Protein AF-A0A2N5AD88-F1 (afdb_monomer)

Structure (mmCIF, N/CA/C/O backbone):
data_AF-A0A2N5AD88-F1
#
_entry.id   AF-A0A2N5AD88-F1
#
loop_
_atom_site.group_PDB
_atom_site.id
_atom_site.type_symbol
_atom_site.label_atom_id
_atom_site.label_alt_id
_atom_site.label_comp_id
_atom_site.label_asym_id
_atom_site.label_entity_id
_atom_site.label_seq_id
_atom_site.pdbx_PDB_ins_code
_atom_site.Cartn_x
_atom_site.Cartn_y
_atom_site.Cartn_z
_atom_site.occupancy
_atom_site.B_iso_or_equiv
_atom_site.auth_seq_id
_atom_site.auth_comp_id
_atom_site.auth_asym_id
_atom_site.auth_atom_id
_atom_site.pdbx_PDB_model_num
ATOM 1 N N . MET A 1 1 ? -9.154 13.280 -7.289 1.00 49.81 1 MET A N 1
ATOM 2 C CA . MET A 1 1 ? -7.946 13.583 -8.086 1.00 49.81 1 MET A CA 1
ATOM 3 C C . MET A 1 1 ? -7.173 12.292 -8.218 1.00 49.81 1 MET A C 1
ATOM 5 O O . MET A 1 1 ? -6.791 11.738 -7.198 1.00 49.81 1 MET A O 1
ATOM 9 N N . THR A 1 2 ? -6.999 11.785 -9.432 1.00 59.09 2 THR A N 1
ATOM 10 C CA . THR A 1 2 ? -6.239 10.554 -9.664 1.00 59.09 2 THR A CA 1
ATOM 11 C C . THR A 1 2 ? -4.762 10.855 -9.426 1.00 59.09 2 THR A C 1
ATOM 13 O O . THR A 1 2 ? -4.194 11.715 -10.096 1.00 59.09 2 THR A O 1
ATOM 16 N N . PHE A 1 3 ? -4.153 10.227 -8.420 1.00 75.62 3 PHE A N 1
ATOM 17 C CA . PHE A 1 3 ? -2.727 10.398 -8.154 1.00 75.62 3 PHE A CA 1
ATOM 18 C C . PHE A 1 3 ? -1.922 9.635 -9.205 1.00 75.62 3 PHE A C 1
ATOM 20 O O . PHE A 1 3 ? -2.057 8.421 -9.319 1.00 75.62 3 PHE A O 1
ATOM 27 N N . THR A 1 4 ? -1.060 10.333 -9.940 1.00 89.75 4 THR A N 1
ATOM 28 C CA . THR A 1 4 ? -0.047 9.681 -10.776 1.00 89.75 4 THR A CA 1
ATOM 29 C C . THR A 1 4 ? 1.134 9.288 -9.897 1.00 89.75 4 THR A C 1
ATOM 31 O O . THR A 1 4 ? 1.719 10.142 -9.221 1.00 89.75 4 THR A O 1
ATOM 34 N N . LEU A 1 5 ? 1.483 8.000 -9.890 1.00 95.12 5 LEU A N 1
ATOM 35 C CA . LEU A 1 5 ? 2.655 7.509 -9.173 1.00 95.12 5 LEU A CA 1
ATOM 36 C C . LEU A 1 5 ? 3.944 8.097 -9.756 1.00 95.12 5 LEU A C 1
ATOM 38 O O . LEU A 1 5 ? 4.084 8.279 -10.965 1.00 95.12 5 LEU A O 1
ATOM 42 N N . ARG A 1 6 ? 4.912 8.383 -8.882 1.00 96.38 6 ARG A N 1
ATOM 43 C CA . ARG A 1 6 ? 6.275 8.730 -9.311 1.00 96.38 6 ARG A CA 1
ATOM 44 C C . ARG A 1 6 ? 6.961 7.490 -9.905 1.00 96.38 6 ARG A C 1
ATOM 46 O O . ARG A 1 6 ? 6.624 6.387 -9.477 1.00 96.38 6 ARG A O 1
ATOM 53 N N . PRO A 1 7 ? 7.969 7.640 -10.786 1.00 97.56 7 PRO A N 1
ATOM 54 C CA . PRO A 1 7 ? 8.623 6.502 -11.443 1.00 97.56 7 PRO A CA 1
ATOM 55 C C . PRO A 1 7 ? 9.047 5.385 -10.479 1.00 97.56 7 PRO A C 1
ATOM 57 O O . PRO A 1 7 ? 8.605 4.254 -10.622 1.00 97.56 7 PRO A O 1
ATOM 60 N N . TYR A 1 8 ? 9.749 5.723 -9.394 1.00 97.31 8 TYR A N 1
ATOM 61 C CA . TYR A 1 8 ? 10.182 4.741 -8.391 1.00 97.31 8 TYR A CA 1
ATOM 62 C C . TYR A 1 8 ? 9.027 4.043 -7.643 1.00 97.31 8 TYR A C 1
ATOM 64 O O . TYR A 1 8 ? 9.190 2.939 -7.129 1.00 97.31 8 TYR A O 1
ATOM 72 N N . GLN A 1 9 ? 7.859 4.686 -7.532 1.00 97.75 9 GLN A N 1
ATOM 73 C CA . GLN A 1 9 ? 6.673 4.084 -6.914 1.00 97.75 9 GLN A CA 1
ATOM 74 C C . GLN A 1 9 ? 6.039 3.084 -7.877 1.00 97.75 9 GLN A C 1
ATOM 76 O O . GLN A 1 9 ? 5.679 1.990 -7.454 1.00 97.75 9 GLN A O 1
ATOM 81 N N . GLN A 1 10 ? 5.944 3.448 -9.160 1.00 97.69 10 GLN A N 1
ATOM 82 C CA . GLN A 1 10 ? 5.456 2.556 -10.206 1.00 97.69 10 GLN A CA 1
ATOM 83 C C . GLN A 1 10 ? 6.379 1.343 -10.368 1.00 97.69 10 GLN A C 1
ATOM 85 O O . GLN A 1 10 ? 5.898 0.218 -10.376 1.00 97.69 10 GLN A O 1
ATOM 90 N N . GLU A 1 11 ? 7.698 1.549 -10.375 1.00 98.12 11 GLU A N 1
ATOM 91 C CA . GLU A 1 11 ? 8.684 0.463 -10.423 1.00 98.12 11 GLU A CA 1
ATOM 92 C C . GLU A 1 11 ? 8.519 -0.517 -9.250 1.00 98.12 11 GLU A C 1
ATOM 94 O O . GLU A 1 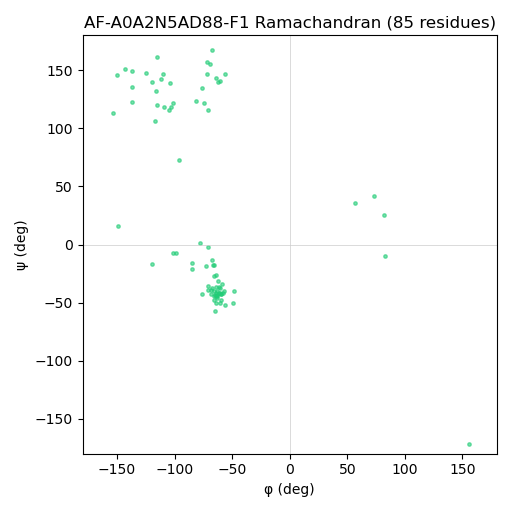11 ? 8.550 -1.731 -9.448 1.00 98.12 11 GLU A O 1
ATOM 99 N N . ALA A 1 12 ? 8.274 -0.015 -8.032 1.00 98.25 12 ALA A N 1
ATOM 100 C CA . ALA A 1 12 ? 8.001 -0.864 -6.871 1.00 98.25 12 ALA A CA 1
ATOM 101 C C . ALA A 1 12 ? 6.706 -1.687 -7.028 1.00 98.25 12 ALA A C 1
ATOM 103 O O . ALA A 1 12 ? 6.676 -2.866 -6.662 1.00 98.25 12 ALA A O 1
ATOM 104 N N . VAL A 1 13 ? 5.645 -1.092 -7.586 1.00 97.81 13 VAL A N 1
ATOM 105 C CA . VAL A 1 13 ? 4.388 -1.794 -7.897 1.00 97.81 13 VAL A CA 1
ATOM 106 C C . VAL A 1 13 ? 4.627 -2.877 -8.949 1.00 97.81 13 VAL A C 1
ATOM 108 O O . VAL A 1 13 ? 4.277 -4.038 -8.730 1.00 97.81 13 VAL A O 1
ATOM 111 N N . ASP A 1 14 ? 5.274 -2.524 -10.056 1.00 98.06 14 ASP A N 1
ATOM 112 C CA . ASP A 1 14 ? 5.510 -3.419 -11.188 1.00 98.06 14 ASP A CA 1
ATOM 113 C C . ASP A 1 14 ? 6.388 -4.609 -10.794 1.00 98.06 14 ASP A C 1
ATOM 115 O O . ASP A 1 14 ? 6.060 -5.752 -11.125 1.00 98.06 14 ASP A O 1
ATOM 119 N N . ALA A 1 15 ? 7.454 -4.370 -10.022 1.00 98.12 15 ALA A N 1
ATOM 120 C CA . ALA A 1 15 ? 8.320 -5.423 -9.499 1.00 98.12 15 ALA A CA 1
ATOM 121 C C . ALA A 1 15 ? 7.549 -6.400 -8.596 1.00 98.12 15 ALA A C 1
ATOM 123 O O . ALA A 1 15 ? 7.698 -7.618 -8.719 1.00 98.12 15 ALA A O 1
ATOM 124 N N . THR A 1 16 ? 6.666 -5.879 -7.740 1.00 97.62 16 THR A N 1
ATOM 125 C CA . THR A 1 16 ? 5.840 -6.696 -6.838 1.00 97.62 16 THR A CA 1
ATOM 126 C C . THR A 1 16 ? 4.845 -7.558 -7.617 1.00 97.62 16 THR A C 1
ATOM 128 O O . THR A 1 16 ? 4.711 -8.754 -7.357 1.00 97.62 16 THR A O 1
ATOM 131 N N . LEU A 1 17 ? 4.178 -6.989 -8.626 1.00 96.56 17 LEU A N 1
ATOM 132 C CA . LEU A 1 17 ? 3.259 -7.741 -9.483 1.00 96.56 17 LEU A CA 1
ATOM 133 C C . LEU A 1 17 ? 3.991 -8.789 -10.323 1.00 96.56 17 LEU A C 1
ATOM 135 O O . LEU A 1 17 ? 3.488 -9.898 -10.497 1.00 96.56 17 LEU A O 1
ATOM 139 N N . ALA A 1 18 ? 5.172 -8.461 -10.847 1.00 97.38 18 ALA A N 1
ATOM 140 C CA . ALA A 1 18 ? 5.993 -9.403 -11.596 1.00 97.38 18 ALA A CA 1
ATOM 141 C C . ALA A 1 18 ? 6.418 -10.603 -10.736 1.00 97.38 18 ALA A C 1
ATOM 143 O O . ALA A 1 18 ? 6.446 -11.722 -11.256 1.00 97.38 18 ALA A O 1
ATOM 144 N N . TRP A 1 19 ? 6.695 -10.381 -9.445 1.00 97.81 19 TRP A N 1
ATOM 145 C CA . TRP A 1 19 ? 6.992 -11.434 -8.477 1.00 97.81 19 TRP A CA 1
ATOM 146 C C . TRP A 1 19 ? 5.782 -12.346 -8.246 1.00 97.81 19 TRP A C 1
ATOM 148 O O . TRP A 1 19 ? 5.869 -13.537 -8.540 1.00 97.81 19 TRP A O 1
ATOM 158 N N . PHE A 1 20 ? 4.634 -11.793 -7.834 1.00 95.81 20 PHE A N 1
ATOM 159 C CA . PHE A 1 20 ? 3.432 -12.585 -7.520 1.00 95.81 20 PHE A CA 1
ATOM 160 C C . PHE A 1 20 ? 2.796 -13.289 -8.727 1.00 95.81 20 PHE A C 1
ATOM 162 O O . PHE A 1 20 ? 2.025 -14.228 -8.564 1.00 95.81 20 PHE A O 1
ATOM 169 N N . ARG A 1 21 ? 3.116 -12.875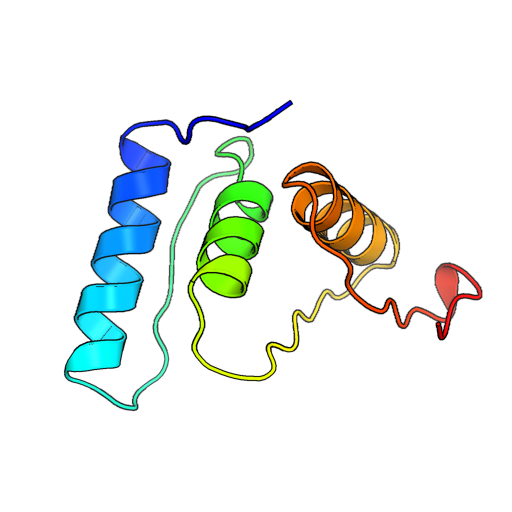 -9.959 1.00 95.00 21 ARG A N 1
ATOM 170 C CA . ARG A 1 21 ? 2.708 -13.609 -11.171 1.00 95.00 21 ARG A CA 1
ATOM 171 C C . ARG A 1 21 ? 3.478 -14.914 -11.382 1.00 95.00 21 ARG A C 1
ATOM 173 O O . ARG A 1 21 ? 3.042 -15.729 -12.187 1.00 95.00 21 ARG A O 1
ATOM 180 N N . ARG A 1 22 ? 4.633 -15.082 -10.734 1.00 97.44 22 ARG A N 1
ATOM 181 C CA . ARG A 1 22 ? 5.538 -16.232 -10.916 1.00 97.44 22 ARG A CA 1
ATOM 182 C C . ARG A 1 22 ? 5.765 -17.030 -9.632 1.00 97.44 22 ARG A C 1
ATOM 184 O O . ARG A 1 22 ? 6.232 -18.158 -9.714 1.00 97.44 22 ARG A O 1
ATOM 191 N N . HIS A 1 23 ? 5.447 -16.442 -8.484 1.00 96.88 23 HIS A N 1
ATOM 192 C CA . HIS A 1 23 ? 5.776 -16.947 -7.157 1.00 96.88 23 HIS A CA 1
ATOM 193 C C . HIS A 1 23 ? 4.576 -16.790 -6.224 1.00 96.88 23 HIS A C 1
ATOM 195 O O . HIS A 1 23 ? 3.799 -15.841 -6.350 1.00 96.88 23 HIS A O 1
ATOM 201 N N . THR A 1 24 ? 4.452 -17.701 -5.264 1.00 94.31 24 THR A N 1
ATOM 202 C CA . THR A 1 24 ? 3.449 -17.630 -4.185 1.00 94.31 24 THR A CA 1
ATOM 203 C C . THR A 1 24 ? 4.044 -17.126 -2.871 1.00 94.31 24 THR A C 1
ATOM 205 O O . THR A 1 24 ? 3.327 -16.876 -1.905 1.00 94.31 24 THR A O 1
ATOM 208 N N . GLU A 1 25 ? 5.364 -16.979 -2.829 1.00 97.19 25 GLU A N 1
ATOM 209 C CA . GLU A 1 25 ? 6.140 -16.542 -1.684 1.00 97.19 25 GLU A CA 1
ATOM 210 C C . GLU A 1 25 ? 5.938 -15.042 -1.407 1.00 97.19 25 GLU A C 1
ATOM 212 O O . GLU A 1 25 ? 5.800 -14.249 -2.347 1.00 97.19 25 GLU A O 1
ATOM 217 N N . PRO A 1 26 ? 5.977 -14.615 -0.130 1.00 96.44 26 PRO A N 1
ATOM 218 C CA . PRO A 1 26 ? 5.892 -13.204 0.233 1.00 96.44 26 PRO A CA 1
ATOM 219 C C . PRO A 1 26 ? 6.967 -12.341 -0.446 1.00 96.44 26 PRO A C 1
ATOM 221 O O . PRO A 1 26 ? 8.104 -12.774 -0.626 1.00 96.44 26 PRO A O 1
ATOM 224 N N . ALA A 1 27 ? 6.619 -11.090 -0.755 1.00 96.12 27 ALA A N 1
ATOM 225 C CA . ALA A 1 27 ? 7.546 -10.079 -1.263 1.00 96.12 27 ALA A CA 1
ATOM 226 C C . ALA A 1 27 ? 7.801 -8.986 -0.214 1.00 96.12 27 ALA A C 1
ATOM 228 O O . ALA A 1 27 ? 6.894 -8.603 0.528 1.00 96.12 27 ALA A O 1
ATOM 229 N N . THR A 1 28 ? 9.016 -8.434 -0.204 1.00 97.06 28 THR A N 1
ATOM 230 C CA . THR A 1 28 ? 9.403 -7.315 0.668 1.00 97.06 28 THR A CA 1
ATOM 231 C C . THR A 1 28 ? 9.733 -6.091 -0.175 1.00 97.06 28 THR A C 1
ATOM 233 O O . THR A 1 28 ? 10.667 -6.115 -0.973 1.00 97.06 28 THR A O 1
ATOM 236 N N . ILE A 1 29 ? 8.998 -4.999 0.034 1.00 97.44 29 ILE A N 1
ATOM 237 C CA . ILE A 1 29 ? 9.247 -3.710 -0.621 1.00 97.44 29 ILE A CA 1
ATOM 238 C C . ILE A 1 29 ? 9.972 -2.790 0.364 1.00 97.44 29 ILE A C 1
ATOM 240 O O . ILE A 1 29 ? 9.445 -2.484 1.436 1.00 97.44 29 ILE A O 1
ATOM 244 N N . VAL A 1 30 ? 11.158 -2.304 -0.007 1.00 97.19 30 VAL A N 1
ATOM 245 C CA . VAL A 1 30 ? 11.942 -1.368 0.812 1.00 97.19 30 VAL A CA 1
ATOM 246 C C . VAL A 1 30 ? 11.845 0.036 0.227 1.00 97.19 30 VAL A C 1
ATOM 248 O O . VAL A 1 30 ? 12.310 0.299 -0.875 1.00 97.19 30 VAL A O 1
ATOM 251 N N . LEU A 1 31 ? 11.245 0.955 0.985 1.00 96.75 31 LEU A N 1
ATOM 252 C CA . LEU A 1 31 ? 11.106 2.364 0.613 1.00 96.75 31 LEU A CA 1
ATOM 253 C C . LEU A 1 31 ? 11.408 3.259 1.827 1.00 96.75 31 LEU A C 1
ATOM 255 O O . LEU A 1 31 ? 10.875 2.998 2.917 1.00 96.75 31 LEU A O 1
ATOM 259 N N . PRO A 1 32 ? 12.193 4.343 1.673 1.00 96.75 32 PRO A N 1
ATOM 260 C CA . PRO A 1 32 ? 12.537 5.222 2.786 1.00 96.75 32 PRO A CA 1
ATOM 261 C C . PRO A 1 32 ? 11.319 6.000 3.307 1.00 96.75 32 PRO A C 1
ATOM 263 O O . PRO A 1 32 ? 10.225 6.005 2.725 1.00 96.75 32 PRO A O 1
ATOM 266 N N . THR A 1 33 ? 11.460 6.632 4.469 1.00 94.44 33 THR A N 1
ATOM 267 C CA . THR A 1 33 ? 10.447 7.569 4.982 1.00 94.44 33 THR A CA 1
ATOM 268 C C . THR A 1 33 ? 10.276 8.730 3.999 1.00 94.44 33 THR A C 1
ATOM 270 O O . THR A 1 33 ? 11.237 9.169 3.379 1.00 94.44 33 THR A O 1
ATOM 273 N N . GLY A 1 34 ? 9.037 9.181 3.787 1.00 93.19 34 GLY A N 1
ATOM 274 C CA . GLY A 1 34 ? 8.724 10.222 2.797 1.00 93.19 34 GLY A CA 1
ATOM 275 C C . GLY A 1 34 ? 8.568 9.734 1.349 1.00 93.19 34 GLY A C 1
ATOM 276 O O . GLY A 1 34 ? 8.028 10.469 0.531 1.00 93.19 34 GLY A O 1
ATOM 277 N N . ALA A 1 35 ? 8.911 8.480 1.028 1.00 94.81 35 ALA A N 1
ATOM 278 C CA . ALA A 1 35 ? 8.763 7.924 -0.327 1.00 94.81 35 ALA A CA 1
ATOM 279 C C . ALA A 1 35 ? 7.305 7.663 -0.767 1.00 94.81 35 ALA A C 1
ATOM 281 O O . ALA A 1 35 ? 7.055 7.196 -1.874 1.00 94.81 35 ALA A O 1
ATOM 282 N N . GLY A 1 36 ? 6.317 7.916 0.095 1.00 93.69 36 GLY A N 1
ATOM 283 C CA . GLY A 1 36 ? 4.911 7.662 -0.228 1.00 93.69 36 GLY A CA 1
ATOM 284 C C . GLY A 1 36 ? 4.536 6.176 -0.236 1.00 93.69 36 GLY A C 1
ATOM 285 O O . GLY A 1 36 ? 3.778 5.745 -1.098 1.00 93.69 36 GLY A O 1
ATOM 286 N N . LYS A 1 37 ? 5.027 5.398 0.741 1.00 95.38 37 LYS A N 1
ATOM 287 C CA . LYS A 1 37 ? 4.707 3.964 0.911 1.00 95.38 37 LYS A CA 1
ATOM 288 C C . LYS A 1 37 ? 3.207 3.651 0.836 1.00 95.38 37 LYS A C 1
ATOM 290 O O . LYS A 1 37 ? 2.819 2.667 0.221 1.00 95.38 37 LYS A O 1
ATOM 295 N N . SER A 1 38 ? 2.363 4.503 1.415 1.00 94.06 38 SER A N 1
ATOM 296 C CA . SER A 1 38 ? 0.907 4.322 1.405 1.00 94.06 38 SER A CA 1
ATOM 297 C C . SER A 1 38 ? 0.281 4.432 0.010 1.00 94.06 38 SER A C 1
ATOM 299 O O . SER A 1 38 ? -0.733 3.789 -0.235 1.00 94.06 38 SER A O 1
ATOM 301 N N . LEU A 1 39 ? 0.890 5.173 -0.926 1.00 95.38 39 LEU A N 1
ATOM 302 C CA . LEU A 1 39 ? 0.441 5.214 -2.325 1.00 95.38 39 LEU A CA 1
ATOM 303 C C . LEU A 1 39 ? 0.749 3.899 -3.049 1.00 95.38 39 LEU A C 1
ATOM 305 O O . LEU A 1 39 ? -0.086 3.409 -3.800 1.00 95.38 39 LEU A O 1
ATOM 309 N N . VAL A 1 40 ? 1.912 3.299 -2.774 1.00 96.81 40 VAL A N 1
ATOM 310 C CA . VAL A 1 40 ? 2.288 1.983 -3.321 1.00 96.81 40 VAL A CA 1
ATOM 311 C C . VAL A 1 40 ? 1.354 0.893 -2.791 1.00 96.81 40 VAL A C 1
ATOM 313 O O . VAL A 1 40 ? 0.865 0.078 -3.566 1.00 96.81 40 VAL A O 1
ATOM 316 N N . ILE A 1 41 ? 1.041 0.913 -1.489 1.00 96.38 41 ILE A N 1
ATOM 317 C CA . ILE A 1 41 ? 0.062 -0.007 -0.886 1.00 96.38 41 ILE A CA 1
ATOM 318 C C . ILE A 1 41 ? -1.314 0.155 -1.545 1.00 96.38 41 ILE A C 1
ATOM 320 O O . ILE A 1 41 ? -1.927 -0.841 -1.921 1.00 96.38 41 ILE A O 1
ATOM 324 N N . ALA A 1 42 ? -1.789 1.395 -1.705 1.00 96.00 42 ALA A N 1
ATOM 325 C CA . ALA A 1 42 ? -3.092 1.669 -2.303 1.00 96.00 42 ALA A CA 1
ATOM 326 C C . ALA A 1 42 ? -3.179 1.177 -3.757 1.00 96.00 42 ALA A C 1
ATOM 328 O O . ALA A 1 42 ? -4.178 0.572 -4.142 1.00 96.00 42 ALA A O 1
ATOM 329 N N . GLU A 1 43 ? -2.121 1.375 -4.545 1.00 96.50 43 GLU A N 1
ATOM 330 C CA . GLU A 1 43 ? -2.080 0.916 -5.933 1.00 96.50 43 GLU A CA 1
ATOM 331 C C . GLU A 1 43 ? -2.034 -0.614 -6.039 1.00 96.50 43 GLU A C 1
ATOM 333 O O . GLU A 1 43 ? -2.774 -1.202 -6.828 1.00 96.50 43 GLU A O 1
ATOM 338 N N . LEU A 1 44 ? -1.233 -1.284 -5.205 1.00 96.62 44 LEU A N 1
ATOM 339 C CA . LEU A 1 44 ? -1.223 -2.748 -5.146 1.00 96.62 44 LEU A CA 1
ATOM 340 C C . LEU A 1 44 ? -2.601 -3.300 -4.768 1.00 96.62 44 LEU A C 1
ATOM 342 O O . LEU A 1 44 ? -3.070 -4.252 -5.391 1.00 96.62 44 LEU A O 1
ATOM 346 N N . ALA A 1 45 ? -3.270 -2.677 -3.795 1.00 96.19 45 ALA A N 1
ATOM 347 C CA . ALA A 1 45 ? -4.621 -3.055 -3.400 1.00 96.19 45 ALA A CA 1
ATOM 348 C C . ALA A 1 45 ? -5.642 -2.835 -4.529 1.00 96.19 45 ALA A C 1
ATOM 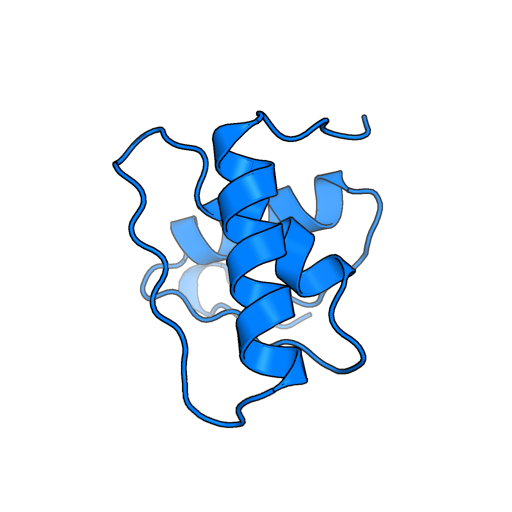350 O O . ALA A 1 45 ? -6.543 -3.651 -4.702 1.00 96.19 45 ALA A O 1
ATOM 351 N N . ARG A 1 46 ? -5.492 -1.770 -5.328 1.00 94.94 46 ARG A N 1
ATOM 352 C CA . ARG A 1 46 ? -6.350 -1.488 -6.489 1.00 94.94 46 ARG A CA 1
ATOM 353 C C . ARG A 1 46 ? -6.163 -2.510 -7.613 1.00 94.94 46 ARG A C 1
ATOM 355 O O . ARG A 1 46 ? -7.124 -2.843 -8.300 1.00 94.94 46 ARG A O 1
ATOM 362 N N . LEU A 1 47 ? -4.932 -2.969 -7.833 1.00 95.50 47 LEU A N 1
ATOM 363 C CA . LEU A 1 47 ? -4.580 -3.899 -8.913 1.00 95.50 47 LEU A CA 1
ATOM 364 C C . LEU A 1 47 ? -4.797 -5.376 -8.550 1.00 95.50 47 LEU A C 1
ATOM 366 O O . LEU A 1 47 ? -4.804 -6.234 -9.439 1.00 95.50 47 LEU A O 1
ATOM 370 N N . ALA A 1 48 ? -4.950 -5.688 -7.264 1.00 94.31 48 ALA A N 1
ATOM 371 C CA . ALA A 1 48 ? -5.163 -7.045 -6.789 1.00 94.31 48 ALA A CA 1
ATOM 372 C C . ALA A 1 48 ? -6.472 -7.644 -7.326 1.00 94.31 48 ALA A C 1
ATOM 374 O O . ALA A 1 48 ? -7.519 -7.003 -7.378 1.00 94.31 48 ALA A O 1
ATOM 375 N N . ARG A 1 49 ? -6.423 -8.927 -7.694 1.00 91.00 49 ARG A N 1
ATOM 376 C CA . ARG A 1 49 ? -7.594 -9.696 -8.135 1.00 91.00 49 ARG A CA 1
ATOM 377 C C . ARG A 1 49 ? -8.153 -10.489 -6.958 1.00 91.00 49 ARG A C 1
ATOM 379 O O . ARG A 1 49 ? -7.950 -11.695 -6.872 1.00 91.00 49 ARG A O 1
ATOM 386 N N . GLY A 1 50 ? -8.795 -9.801 -6.019 1.00 91.69 50 GLY A N 1
ATOM 387 C CA . GLY A 1 50 ? -9.373 -10.420 -4.828 1.00 91.69 50 GLY A CA 1
ATOM 388 C C . GLY A 1 50 ? -9.509 -9.449 -3.663 1.00 91.69 50 GLY A C 1
ATOM 389 O O . GLY A 1 50 ? -9.297 -8.248 -3.810 1.00 91.69 50 GLY A O 1
ATOM 390 N N . ARG A 1 51 ? -9.863 -9.982 -2.490 1.00 94.25 51 ARG A N 1
ATOM 391 C CA . ARG A 1 51 ? -9.910 -9.194 -1.253 1.00 94.25 51 ARG A CA 1
ATOM 392 C C .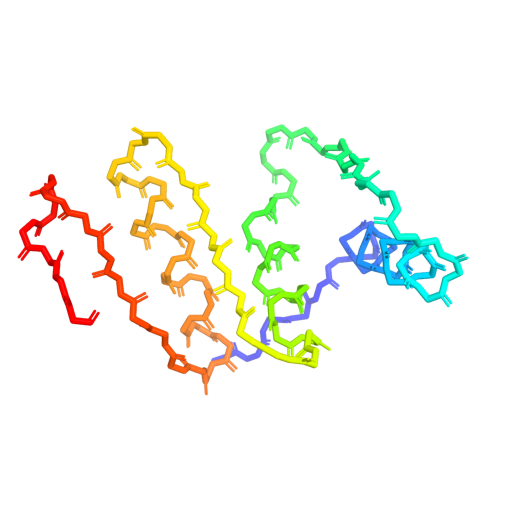 ARG A 1 51 ? -8.494 -8.954 -0.742 1.00 94.25 51 ARG A C 1
ATOM 394 O O . ARG A 1 51 ? -7.694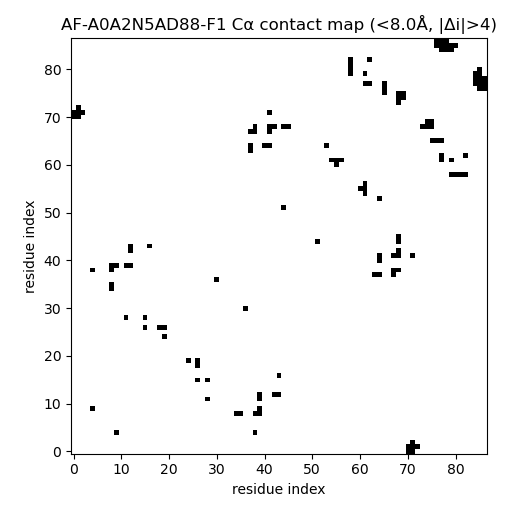 -9.884 -0.682 1.00 94.25 51 ARG A O 1
ATOM 401 N N . VAL A 1 52 ? -8.216 -7.719 -0.343 1.00 96.56 52 VAL A N 1
ATOM 402 C CA . VAL A 1 52 ? -6.926 -7.307 0.213 1.00 96.56 52 VAL A CA 1
ATOM 403 C C . VAL A 1 52 ? -7.135 -6.858 1.650 1.00 96.56 52 VAL A C 1
ATOM 405 O O . VAL A 1 52 ? -8.026 -6.062 1.928 1.00 96.56 52 VAL A O 1
ATOM 408 N N . LEU A 1 53 ? -6.298 -7.358 2.557 1.00 97.12 53 LEU A N 1
ATOM 409 C CA . LEU A 1 53 ? -6.244 -6.913 3.944 1.00 97.12 53 LEU A CA 1
ATOM 410 C C . LEU A 1 53 ? -4.952 -6.125 4.159 1.00 97.12 53 LEU A C 1
ATOM 412 O O . LEU A 1 53 ? -3.858 -6.669 4.017 1.00 97.12 53 LEU A O 1
ATOM 416 N N . VAL A 1 54 ? -5.081 -4.850 4.523 1.00 96.69 54 VAL A N 1
ATOM 417 C CA . VAL A 1 54 ? -3.944 -3.994 4.881 1.00 96.69 54 VAL A CA 1
ATOM 418 C C . VAL A 1 54 ? -3.893 -3.857 6.398 1.00 96.69 54 VAL A C 1
ATOM 420 O O . VAL A 1 54 ? -4.819 -3.3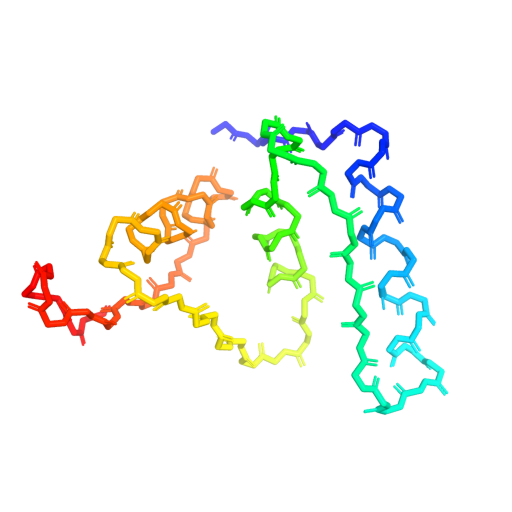30 7.009 1.00 96.69 54 VAL A O 1
ATOM 423 N N . LEU A 1 55 ? -2.798 -4.310 7.009 1.00 96.69 55 LEU A N 1
ATOM 424 C CA . LEU A 1 55 ? -2.591 -4.249 8.456 1.00 96.69 55 LEU A CA 1
ATOM 425 C C . LEU A 1 55 ? -1.611 -3.132 8.820 1.00 96.69 55 LEU A C 1
ATOM 427 O O . LEU A 1 55 ? -0.583 -2.949 8.169 1.00 96.69 55 LEU A O 1
ATOM 431 N N . ALA A 1 56 ? -1.914 -2.401 9.890 1.00 95.88 56 ALA A N 1
ATOM 432 C CA . ALA A 1 56 ? -1.013 -1.426 10.491 1.00 95.88 56 ALA A CA 1
ATOM 433 C C . ALA A 1 56 ? -1.151 -1.449 12.018 1.00 95.88 56 ALA A C 1
ATOM 435 O O . ALA A 1 56 ? -2.205 -1.780 12.552 1.00 95.88 56 ALA A O 1
ATOM 436 N N . HIS A 1 57 ? -0.069 -1.103 12.717 1.00 93.75 57 HIS A N 1
ATOM 437 C CA . HIS A 1 57 ? 0.037 -1.257 14.172 1.00 93.75 57 HIS A CA 1
ATOM 438 C C . HIS A 1 57 ? -0.564 -0.089 14.975 1.00 93.75 57 HIS A C 1
ATOM 440 O O . HIS A 1 57 ? -0.899 -0.269 16.141 1.00 93.75 57 HIS A O 1
ATOM 446 N N . VAL A 1 58 ? -0.719 1.095 14.371 1.00 95.25 58 VAL A N 1
ATOM 447 C CA . VAL A 1 58 ? -1.331 2.271 15.014 1.00 95.25 58 VAL A CA 1
ATOM 448 C C . VAL A 1 58 ? -2.493 2.812 14.194 1.00 95.25 58 VAL A C 1
ATOM 450 O O . VAL A 1 58 ? -2.487 2.764 12.959 1.00 95.25 58 VAL A O 1
ATOM 453 N N . LYS A 1 59 ? -3.489 3.357 14.895 1.00 95.25 59 LYS A N 1
ATOM 454 C CA . LYS A 1 59 ? -4.745 3.849 14.319 1.00 95.25 59 LYS A CA 1
ATOM 455 C C . LYS A 1 59 ? -4.536 4.952 13.278 1.00 95.25 59 LYS A C 1
ATOM 457 O O . LYS A 1 59 ? -5.259 5.006 12.289 1.00 95.25 59 LYS A O 1
ATOM 462 N N . GLU A 1 60 ? -3.522 5.792 13.465 1.00 95.19 60 GLU A N 1
ATOM 463 C CA . GLU A 1 60 ? -3.169 6.886 12.565 1.00 95.19 60 GLU A CA 1
ATOM 464 C C . GLU A 1 60 ? -2.733 6.340 11.203 1.00 95.19 60 GLU A C 1
ATOM 466 O O . GLU A 1 60 ? -3.150 6.856 10.170 1.00 95.19 60 GLU A O 1
ATOM 471 N N . LEU A 1 61 ? -1.949 5.257 11.189 1.00 94.81 61 LEU A N 1
ATOM 472 C CA . LEU A 1 61 ? -1.523 4.604 9.950 1.00 94.81 61 LEU A CA 1
ATOM 473 C C . LEU A 1 61 ? -2.682 3.874 9.266 1.00 94.81 61 LEU A C 1
ATOM 475 O O . LEU A 1 61 ? -2.759 3.888 8.039 1.00 94.81 61 LEU A O 1
ATOM 479 N N . VAL A 1 62 ? -3.601 3.282 10.038 1.00 96.25 62 VAL A N 1
ATOM 480 C CA . VAL A 1 62 ? -4.829 2.689 9.482 1.00 96.25 62 VAL A CA 1
ATOM 481 C C . VAL A 1 62 ? -5.661 3.764 8.775 1.00 96.25 62 VAL A C 1
ATOM 483 O O . VAL A 1 62 ? -5.992 3.602 7.601 1.00 96.25 62 VAL A O 1
ATOM 486 N N . ALA A 1 63 ? -5.919 4.894 9.443 1.00 95.62 63 ALA A N 1
ATOM 487 C CA . ALA A 1 63 ? -6.650 6.020 8.861 1.00 95.62 63 ALA A CA 1
ATOM 488 C C . ALA A 1 63 ? -5.953 6.583 7.613 1.00 95.62 63 ALA A C 1
ATOM 490 O O . ALA A 1 63 ? -6.604 6.861 6.608 1.00 95.62 63 ALA A O 1
ATOM 491 N N . GLN A 1 64 ? -4.625 6.728 7.650 1.00 94.31 64 GLN A N 1
ATOM 492 C CA . GLN A 1 64 ? -3.852 7.211 6.507 1.00 94.31 64 GLN A CA 1
ATOM 493 C C . GLN A 1 64 ? -3.940 6.264 5.306 1.00 94.31 64 GLN A C 1
ATOM 495 O O . GLN A 1 64 ? -4.160 6.735 4.192 1.00 94.31 64 GLN A O 1
ATOM 500 N N . ASN A 1 65 ? -3.781 4.953 5.506 1.00 95.31 65 ASN A N 1
ATOM 501 C CA . ASN A 1 65 ? -3.865 3.977 4.418 1.00 95.31 65 ASN A CA 1
ATOM 502 C C . ASN A 1 65 ? -5.270 3.941 3.804 1.00 95.31 65 ASN A C 1
ATOM 504 O O . ASN A 1 65 ? -5.389 3.997 2.580 1.00 95.31 65 ASN A O 1
ATOM 508 N N . HIS A 1 66 ? -6.313 3.934 4.644 1.00 95.88 66 HIS A N 1
ATOM 509 C CA . HIS A 1 66 ? -7.711 4.019 4.208 1.00 95.88 66 HIS A CA 1
ATOM 510 C C . HIS A 1 66 ? -7.954 5.268 3.354 1.00 95.88 66 HIS A C 1
ATOM 512 O O . HIS A 1 66 ? -8.369 5.164 2.202 1.00 95.88 66 HIS A O 1
ATOM 518 N N . ALA A 1 67 ? -7.562 6.444 3.854 1.00 94.31 67 ALA A N 1
ATOM 519 C CA . ALA A 1 67 ? -7.728 7.701 3.132 1.00 94.31 67 ALA A CA 1
ATOM 520 C C . ALA A 1 67 ? -6.974 7.726 1.790 1.00 94.31 67 ALA A C 1
ATOM 522 O O . ALA A 1 67 ? -7.481 8.279 0.815 1.00 94.31 67 ALA A O 1
ATOM 523 N N . LYS A 1 68 ? -5.770 7.137 1.704 1.00 94.44 68 LYS A N 1
ATOM 524 C CA . LYS A 1 68 ? -5.018 7.062 0.438 1.00 94.44 68 LYS A CA 1
ATOM 525 C C . LYS A 1 68 ? -5.681 6.155 -0.584 1.00 94.44 68 LYS A C 1
ATOM 527 O O . LYS A 1 68 ? -5.696 6.518 -1.756 1.00 94.44 68 LYS A O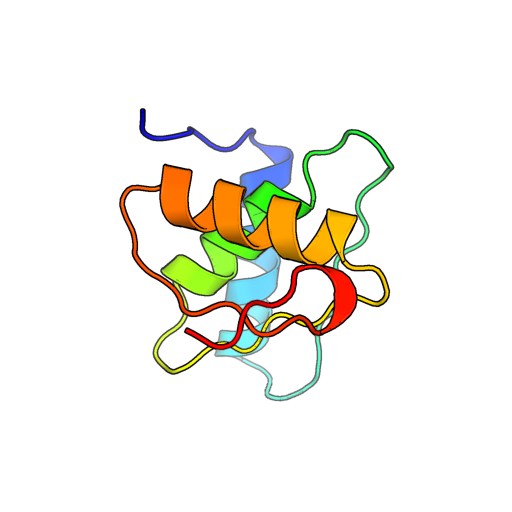 1
ATOM 532 N N . TYR A 1 69 ? -6.240 5.034 -0.146 1.00 95.06 69 TYR A N 1
ATOM 533 C CA . TYR A 1 69 ? -6.993 4.152 -1.024 1.00 95.06 69 TYR A CA 1
ATOM 534 C C . TYR A 1 69 ? -8.272 4.827 -1.527 1.00 95.06 69 TYR A C 1
ATOM 536 O O . TYR A 1 69 ? -8.492 4.901 -2.735 1.00 95.06 69 TYR A O 1
ATOM 544 N N . CYS A 1 70 ? -9.048 5.440 -0.628 1.00 94.12 70 CYS A N 1
ATOM 545 C CA . CYS A 1 70 ? -10.268 6.151 -1.008 1.00 94.12 70 CYS A CA 1
ATOM 546 C C . CYS A 1 70 ? -10.015 7.338 -1.939 1.00 94.12 70 CYS A C 1
ATOM 548 O O . CYS A 1 70 ? -10.824 7.635 -2.817 1.00 94.12 70 CYS A O 1
ATOM 550 N N . ALA A 1 71 ? -8.861 7.995 -1.818 1.00 91.88 71 ALA A N 1
ATOM 551 C CA . ALA A 1 71 ? -8.505 9.097 -2.701 1.00 91.88 71 ALA A CA 1
ATOM 552 C C . ALA A 1 71 ? -8.264 8.672 -4.167 1.00 91.88 71 ALA A C 1
ATOM 554 O O . ALA A 1 71 ? -8.260 9.537 -5.047 1.00 91.88 71 ALA A O 1
ATOM 555 N N . LEU A 1 72 ? -8.121 7.368 -4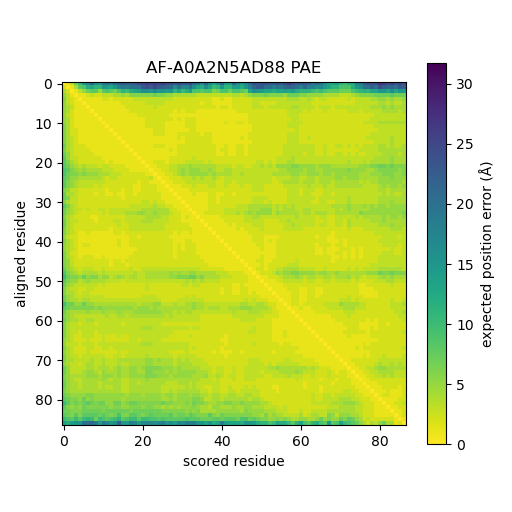.446 1.00 90.12 72 LEU A N 1
ATOM 556 C CA . LEU A 1 72 ? -8.131 6.803 -5.803 1.00 90.12 72 LEU A CA 1
ATOM 557 C C . LEU A 1 72 ? -9.550 6.671 -6.393 1.00 90.12 72 LEU A C 1
ATOM 559 O O . LEU A 1 72 ? -9.688 6.217 -7.525 1.00 90.12 72 LEU A O 1
ATOM 563 N N . GLY A 1 73 ? -10.591 7.081 -5.658 1.00 91.31 73 GLY A N 1
ATOM 564 C CA . GLY A 1 73 ? -11.994 6.948 -6.067 1.00 91.31 73 GLY A CA 1
ATOM 565 C C . GLY A 1 73 ? -12.574 5.558 -5.800 1.00 91.31 73 GLY A C 1
ATOM 566 O O . GLY A 1 73 ? -13.477 5.132 -6.510 1.00 91.31 73 GLY A O 1
ATOM 567 N N . LEU A 1 74 ? -12.019 4.844 -4.820 1.00 92.56 74 LEU A N 1
ATOM 568 C CA . LEU A 1 74 ? -12.415 3.489 -4.438 1.00 92.56 74 LEU A CA 1
ATOM 569 C C . LEU A 1 74 ? -12.983 3.480 -3.020 1.00 92.56 74 LEU A C 1
ATOM 571 O O . LEU A 1 74 ? -12.727 4.385 -2.227 1.00 92.56 74 LEU A O 1
ATOM 575 N N . GLU A 1 75 ? -13.715 2.429 -2.681 1.00 94.25 75 GLU A N 1
ATOM 576 C CA . GLU A 1 75 ? -14.258 2.228 -1.340 1.00 94.25 75 GLU A CA 1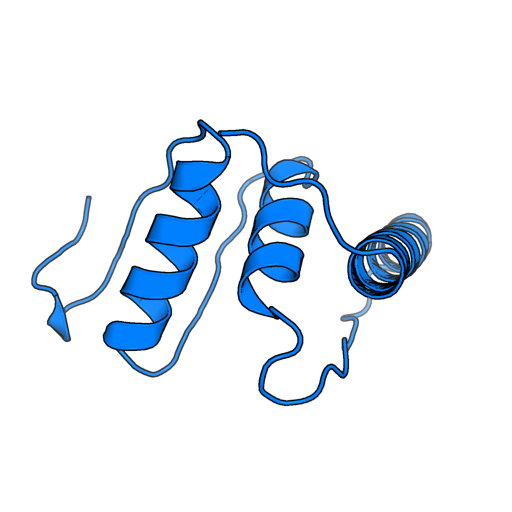
ATOM 577 C C . GLU A 1 75 ? -13.567 1.044 -0.666 1.00 94.25 75 GLU A C 1
ATOM 579 O O . GLU A 1 75 ? -13.217 0.057 -1.316 1.00 94.25 75 GLU A O 1
ATOM 584 N N . ALA A 1 76 ? -13.332 1.171 0.636 1.00 95.50 76 ALA A N 1
ATOM 585 C CA . ALA A 1 76 ? -12.796 0.112 1.474 1.00 95.50 76 ALA A CA 1
ATOM 586 C C . ALA A 1 76 ? -13.316 0.274 2.900 1.00 95.50 76 ALA A C 1
ATOM 588 O O . ALA A 1 76 ? -13.440 1.400 3.392 1.00 95.50 76 ALA A O 1
ATOM 589 N N . ASP A 1 77 ? -13.530 -0.857 3.555 1.00 96.62 77 ASP A N 1
ATOM 590 C CA . ASP A 1 77 ? -13.867 -0.920 4.971 1.00 96.62 77 ASP A CA 1
ATOM 591 C C . ASP A 1 77 ? -12.630 -0.569 5.824 1.00 96.62 77 ASP A C 1
ATOM 593 O O . ASP A 1 77 ? -11.470 -0.699 5.404 1.00 96.62 77 ASP A O 1
ATOM 597 N N . ILE A 1 78 ? -12.863 -0.134 7.056 1.00 96.44 78 ILE A N 1
ATOM 598 C CA . ILE A 1 78 ? -11.856 0.231 8.041 1.00 96.44 78 ILE A CA 1
ATOM 599 C C . ILE A 1 78 ? -12.219 -0.308 9.421 1.00 96.44 78 ILE A C 1
ATOM 601 O O . ILE A 1 78 ? -13.224 0.025 10.042 1.00 96.44 78 ILE A O 1
ATOM 605 N N . PHE A 1 79 ? -11.300 -1.102 9.960 1.00 96.25 79 PHE A N 1
ATOM 606 C CA . PHE A 1 79 ? -11.441 -1.700 11.276 1.00 96.25 79 PHE A CA 1
ATOM 607 C C . PHE A 1 79 ? -10.338 -1.199 12.206 1.00 96.25 79 PHE A C 1
ATOM 609 O O . PHE A 1 79 ? -9.181 -1.607 12.095 1.00 96.25 79 PHE A O 1
ATOM 616 N N . ALA A 1 80 ? -10.683 -0.315 13.143 1.00 96.19 80 ALA A N 1
ATOM 617 C CA . ALA A 1 80 ? -9.744 0.179 14.144 1.00 96.19 80 ALA A CA 1
ATOM 618 C C . ALA A 1 80 ? -10.464 0.628 15.419 1.00 96.19 80 ALA A C 1
ATOM 620 O O . ALA A 1 80 ? -11.117 1.673 15.449 1.00 96.19 80 ALA A O 1
ATOM 621 N N . ALA A 1 81 ? -10.241 -0.098 16.520 1.00 93.31 81 ALA A N 1
ATOM 622 C CA . ALA A 1 81 ? -10.786 0.254 17.834 1.00 93.31 81 ALA A CA 1
ATOM 623 C C . ALA A 1 81 ? -10.366 1.666 18.277 1.00 93.31 81 ALA A C 1
ATOM 625 O O . ALA A 1 81 ? -11.183 2.431 18.780 1.00 93.31 81 ALA A O 1
ATOM 626 N N . GLY A 1 82 ? -9.112 2.050 18.011 1.00 92.75 82 GLY A N 1
ATOM 627 C CA . GLY A 1 82 ? -8.600 3.382 18.338 1.00 92.75 82 GLY A CA 1
ATOM 628 C C . GLY A 1 82 ? -9.248 4.534 17.554 1.00 92.75 82 GLY A C 1
ATOM 629 O O . GLY A 1 82 ? -9.117 5.682 17.982 1.00 92.75 82 GLY A O 1
ATOM 630 N N . LEU A 1 83 ? -9.924 4.242 16.434 1.00 93.75 83 LEU A N 1
ATOM 631 C CA . LEU A 1 83 ? -10.746 5.195 15.675 1.00 93.75 83 LEU A CA 1
ATOM 632 C C . LEU A 1 83 ? -12.242 5.065 15.990 1.00 93.75 83 LEU A C 1
ATOM 634 O O . LEU A 1 83 ? -13.013 5.878 15.500 1.00 93.75 83 LEU A O 1
ATOM 638 N N . GLN A 1 84 ? -12.649 4.054 16.768 1.00 94.62 84 GLN A N 1
ATOM 639 C CA . GLN A 1 84 ? -14.050 3.666 16.967 1.00 94.62 84 GLN A CA 1
ATOM 640 C C . GLN A 1 84 ? -14.783 3.344 15.649 1.00 94.62 84 GLN A C 1
ATOM 642 O O . GLN A 1 84 ? -15.966 3.636 15.510 1.00 94.62 84 GLN A O 1
ATOM 647 N N . ARG A 1 85 ? -14.075 2.734 14.685 1.00 94.25 85 ARG A N 1
ATOM 648 C CA . ARG A 1 85 ? -14.597 2.379 13.351 1.00 94.25 85 ARG A CA 1
ATOM 649 C C . ARG A 1 85 ? -14.525 0.871 13.097 1.00 94.25 85 ARG A C 1
ATOM 651 O O . ARG A 1 85 ? -13.554 0.225 13.514 1.00 94.25 85 ARG A O 1
ATOM 658 N N . LYS A 1 86 ? -15.563 0.324 12.461 1.00 92.75 86 LYS A N 1
ATOM 659 C CA . LYS A 1 86 ? -15.743 -1.108 12.127 1.00 92.75 86 LYS A CA 1
ATOM 660 C C . LYS A 1 86 ? -16.568 -1.299 10.832 1.00 92.75 86 LYS A C 1
ATOM 662 O O . LYS A 1 86 ? -17.096 -2.378 10.580 1.00 92.75 86 LYS A O 1
ATOM 667 N N . GLU A 1 87 ? -16.710 -0.253 10.040 1.00 91.62 87 GLU A N 1
ATOM 668 C CA . GLU A 1 87 ? -17.483 -0.219 8.799 1.00 91.62 87 GLU A CA 1
ATOM 669 C C . GLU A 1 87 ? -16.611 -0.274 7.558 1.00 91.62 87 GLU A C 1
ATOM 671 O O . GLU A 1 87 ? -15.471 0.236 7.619 1.00 91.62 87 GLU A O 1
#

pLDDT: mean 94.23, std 6.76, range [49.81, 98.25]

Sequence (87 aa):
MTFTLRPYQQEAVDATLAWFRRHTEPATIVLPTGAGKSLVIAELARLARGRVLVLAHVKELVAQNHAKYCALGLEADIFAAGLQRKE

Organism: Klebsiella variicola (NCBI:txid244366)

Foldseek 3Di:
DADDQDPVLVVQLVVLVVDVVPDPDDDDGDDDPPNPVLLSVLVNCVPDPDDDDDDDDDPVVQVVSQVNNVVNVDHDAGDDVVVVGGD

Secondary structure (DSSP, 8-state):
--PPPPHHHHHHHHHHHHHHTT--S-------TTS-HHHHHHHHHHH-SS------SSHHHHHHHHHHHHTTT-----EEGGGTEE-

Nearest PDB structures (foldseek):
  7r7j-assembly1_A  TM=8.270E-01  e=1.385E-07  Escherichia coli K-12
  5ijm-assembly1_A  TM=3.361E-01  e=5.718E+00  Leishmania major
  3flv-assembly2_B  TM=3.431E-01  e=8.505E+00  Homo sapiens

InterPro domains:
  IPR006935 Helicase/UvrB, N-terminal [PF04851] (3-73)
  IPR027417 P-loop containing nucleoside triphosphate hydrolase [G3DSA:3.40.50.300] (1-78)
  IPR027417 P-loop containing nucleoside triphosphate hydrolase [SSF52540] (3-76)

Radius of gyration: 13.39 Å; Cα contacts (8 Å, |Δi|>4): 71; chains: 1; bounding box: 30×31×30 Å

Solvent-accessible surface area (backbone atoms only — not comparable to full-atom values): 5622 Å² total; per-residue (Å²): 111,82,79,80,73,53,70,73,44,44,50,54,44,52,53,51,52,59,45,59,76,77,41,92,69,89,83,87,87,90,74,65,91,88,67,50,66,50,57,41,53,29,51,50,55,69,70,47,94,67,92,76,87,88,87,64,96,47,54,68,55,44,53,50,40,52,52,47,33,37,47,66,78,48,88,79,75,45,80,32,78,86,69,75,40,78,85

Mean predicted aligned error: 3.25 Å